Protein AF-A0A0V0YYH0-F1 (afdb_monomer)

Structure (mmCIF, N/CA/C/O backbone):
data_AF-A0A0V0YYH0-F1
#
_entry.id   AF-A0A0V0YYH0-F1
#
loop_
_atom_site.group_PDB
_atom_site.id
_atom_site.type_symbol
_atom_site.label_atom_id
_atom_site.label_alt_id
_atom_site.label_comp_id
_atom_site.label_asym_id
_atom_site.label_entity_id
_atom_site.label_seq_id
_atom_site.pdbx_PDB_ins_code
_atom_site.Cartn_x
_atom_site.Cartn_y
_atom_site.Cartn_z
_atom_site.occupancy
_atom_site.B_iso_or_equiv
_atom_site.auth_seq_id
_atom_site.auth_comp_id
_atom_site.auth_asym_id
_atom_site.auth_atom_id
_atom_site.pdbx_PDB_model_num
ATOM 1 N N . LEU A 1 1 ? 3.476 2.662 8.111 1.00 63.50 1 LEU A N 1
ATOM 2 C CA . LEU A 1 1 ? 4.142 1.591 7.335 1.00 63.50 1 LEU A CA 1
ATOM 3 C C . LEU A 1 1 ? 3.229 0.371 7.380 1.00 63.50 1 LEU A C 1
ATOM 5 O O . LEU A 1 1 ? 2.745 0.082 8.467 1.00 63.50 1 LEU A O 1
ATOM 9 N N . ILE A 1 2 ? 2.956 -0.300 6.259 1.00 69.56 2 ILE A N 1
ATOM 10 C CA . ILE A 1 2 ? 2.239 -1.588 6.280 1.00 69.56 2 ILE A CA 1
ATOM 11 C C . ILE A 1 2 ? 3.279 -2.664 6.609 1.00 69.56 2 ILE A C 1
ATOM 13 O O . ILE A 1 2 ? 4.322 -2.721 5.959 1.00 69.56 2 ILE A O 1
ATOM 17 N N . GLY A 1 3 ? 3.040 -3.455 7.656 1.00 75.94 3 GLY A N 1
ATOM 18 C CA . GLY A 1 3 ? 3.918 -4.573 8.013 1.00 75.94 3 GLY A CA 1
ATOM 19 C C . GLY A 1 3 ? 3.915 -5.650 6.926 1.00 75.94 3 GLY A C 1
ATOM 20 O O . GLY A 1 3 ? 2.911 -5.832 6.236 1.00 75.94 3 GLY A O 1
ATOM 21 N N . LEU A 1 4 ? 5.025 -6.381 6.780 1.00 79.12 4 LEU A N 1
ATOM 22 C CA . LEU A 1 4 ? 5.155 -7.450 5.779 1.00 79.12 4 LEU A CA 1
ATOM 23 C C . LEU A 1 4 ? 4.069 -8.528 5.943 1.00 79.12 4 LEU A C 1
ATOM 25 O O . LEU A 1 4 ? 3.585 -9.062 4.950 1.00 79.12 4 LEU A O 1
ATOM 29 N N . ASP A 1 5 ? 3.623 -8.764 7.178 1.00 82.19 5 ASP A N 1
ATOM 30 C CA . ASP A 1 5 ? 2.582 -9.740 7.525 1.00 82.19 5 ASP A CA 1
ATOM 31 C C . ASP A 1 5 ? 1.221 -9.444 6.873 1.00 82.19 5 ASP A C 1
ATOM 33 O O . ASP A 1 5 ? 0.412 -10.345 6.661 1.00 82.19 5 ASP A O 1
ATOM 37 N N . PHE A 1 6 ? 0.970 -8.184 6.509 1.00 73.94 6 PHE A N 1
ATOM 38 C CA . PHE A 1 6 ? -0.273 -7.760 5.866 1.00 73.94 6 PHE A CA 1
ATOM 39 C C . PHE A 1 6 ? -0.116 -7.514 4.365 1.00 73.94 6 PHE A C 1
ATOM 41 O O . PHE A 1 6 ? -1.117 -7.330 3.681 1.00 73.94 6 PHE A O 1
ATOM 48 N N . TYR A 1 7 ? 1.108 -7.548 3.827 1.00 76.19 7 TYR A N 1
ATOM 49 C CA . TYR A 1 7 ? 1.410 -7.200 2.435 1.00 76.19 7 TYR A CA 1
ATOM 50 C C . TYR A 1 7 ? 0.518 -7.937 1.425 1.00 76.19 7 TYR A C 1
ATOM 52 O O . TYR A 1 7 ? -0.060 -7.309 0.540 1.00 76.19 7 TYR A O 1
ATOM 60 N N . GLY A 1 8 ? 0.331 -9.248 1.608 1.00 78.88 8 GLY A N 1
ATOM 61 C CA . GLY A 1 8 ? -0.494 -10.069 0.718 1.00 78.88 8 GLY A CA 1
ATOM 62 C C . GLY A 1 8 ? -1.982 -9.705 0.708 1.00 78.88 8 GLY A C 1
ATOM 63 O O . GLY A 1 8 ? -2.653 -9.972 -0.279 1.00 78.88 8 GLY A O 1
ATOM 64 N N . GLN A 1 9 ? -2.497 -9.061 1.759 1.00 83.62 9 GLN A N 1
ATOM 65 C CA . GLN A 1 9 ? -3.905 -8.644 1.833 1.00 83.62 9 GLN A CA 1
ATOM 66 C C . GLN A 1 9 ? -4.182 -7.381 1.012 1.00 83.62 9 GLN A C 1
ATOM 68 O O . GLN A 1 9 ? -5.326 -7.108 0.660 1.00 83.62 9 GLN A O 1
ATOM 73 N N . PHE A 1 10 ? -3.140 -6.597 0.722 1.00 83.19 10 PHE A N 1
ATOM 74 C CA . PHE A 1 10 ? -3.266 -5.360 -0.039 1.00 83.19 10 PHE A CA 1
ATOM 75 C C . PHE A 1 10 ? -3.011 -5.557 -1.528 1.00 83.19 10 PHE A C 1
ATOM 77 O O . PHE A 1 10 ? -3.414 -4.691 -2.293 1.00 83.19 10 PHE A O 1
ATOM 84 N N . LEU A 1 11 ? -2.359 -6.640 -1.958 1.00 88.69 11 LEU A N 1
ATOM 85 C CA . LEU A 1 11 ? -2.061 -6.860 -3.371 1.00 88.69 11 LEU A CA 1
ATOM 86 C C . LEU A 1 11 ? -3.307 -7.257 -4.170 1.00 88.69 11 LEU A C 1
ATOM 88 O O . LEU A 1 11 ? -4.047 -8.160 -3.790 1.00 88.69 11 LEU A O 1
ATOM 92 N N . GLY A 1 12 ? -3.499 -6.593 -5.305 1.00 87.44 12 GLY A N 1
ATOM 93 C CA . GLY A 1 12 ? -4.406 -7.019 -6.362 1.00 87.44 12 GLY A CA 1
ATOM 94 C C . GLY A 1 12 ? -3.764 -8.061 -7.281 1.00 87.44 12 GLY A C 1
ATOM 95 O O . GLY A 1 12 ? -2.624 -8.486 -7.092 1.00 87.44 12 GLY A O 1
ATOM 96 N N . GLU A 1 13 ? -4.500 -8.461 -8.315 1.00 90.44 13 GLU A N 1
ATOM 97 C CA . GLU A 1 13 ? -4.070 -9.517 -9.242 1.00 90.44 13 GLU A CA 1
ATOM 98 C C . GLU A 1 13 ? -3.157 -8.996 -10.362 1.00 90.44 13 GLU A C 1
ATOM 100 O O . GLU A 1 13 ? -2.441 -9.769 -11.002 1.00 90.44 13 GLU A O 1
ATOM 105 N N . LYS A 1 14 ? -3.175 -7.682 -10.627 1.00 95.50 14 LYS A N 1
ATOM 106 C CA . LYS A 1 14 ? -2.497 -7.100 -11.788 1.00 95.50 14 LYS A CA 1
ATOM 107 C C . LYS A 1 14 ? -1.118 -6.556 -11.450 1.00 95.50 14 LYS A C 1
ATOM 109 O O . LYS A 1 14 ? -0.925 -5.772 -10.520 1.00 95.50 14 LYS A O 1
ATOM 114 N N . ILE A 1 15 ? -0.175 -6.893 -12.325 1.00 94.62 15 ILE A N 1
ATOM 115 C CA . ILE A 1 15 ? 1.171 -6.330 -12.351 1.00 94.62 15 ILE A CA 1
ATOM 116 C C . ILE A 1 15 ? 1.450 -5.842 -13.771 1.00 94.62 15 ILE A C 1
ATOM 118 O O . ILE A 1 15 ? 1.412 -6.626 -14.719 1.00 94.62 15 ILE A O 1
ATOM 122 N N . LEU A 1 16 ? 1.756 -4.554 -13.915 1.00 94.88 16 LEU A N 1
ATOM 123 C CA . LEU A 1 16 ? 2.148 -3.938 -15.179 1.00 94.88 16 LEU A CA 1
ATOM 124 C C . LEU A 1 16 ? 3.662 -3.739 -15.182 1.00 94.88 16 LEU A C 1
ATOM 126 O O . LEU A 1 16 ? 4.208 -3.053 -14.318 1.00 94.88 16 LEU A O 1
ATOM 130 N N . ARG A 1 17 ? 4.341 -4.356 -16.151 1.00 93.19 17 ARG A N 1
ATOM 131 C CA . ARG A 1 17 ? 5.795 -4.267 -16.335 1.00 93.19 17 ARG A CA 1
ATOM 132 C C . ARG A 1 17 ? 6.078 -3.743 -17.735 1.00 93.19 17 ARG A C 1
ATOM 134 O O . ARG A 1 17 ? 5.579 -4.316 -18.701 1.00 93.19 17 ARG A O 1
ATOM 141 N N . GLY A 1 18 ? 6.854 -2.668 -17.825 1.00 88.06 18 GLY A N 1
ATOM 142 C CA . GLY A 1 18 ? 7.402 -2.196 -19.093 1.00 88.06 18 GLY A CA 1
ATOM 143 C C . GLY A 1 18 ? 8.722 -2.890 -19.435 1.00 88.06 18 GLY A C 1
ATOM 144 O O . GLY A 1 18 ? 8.988 -4.019 -19.018 1.00 88.06 18 GLY A O 1
ATOM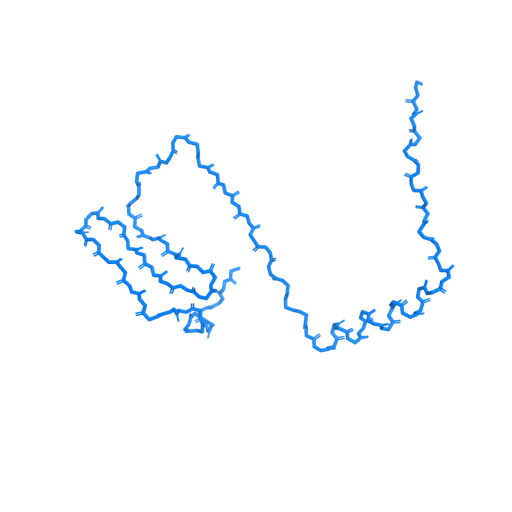 145 N N . ASN A 1 19 ? 9.561 -2.199 -20.197 1.00 91.12 19 ASN A N 1
ATOM 146 C CA . ASN A 1 19 ? 10.918 -2.625 -20.515 1.00 91.12 19 ASN A CA 1
ATOM 147 C C . ASN A 1 19 ? 11.828 -2.586 -19.276 1.00 91.12 19 ASN A C 1
ATOM 149 O O . ASN A 1 19 ? 11.444 -2.133 -18.203 1.00 91.12 19 ASN A O 1
ATOM 153 N N . HIS A 1 20 ? 13.081 -3.015 -19.441 1.00 86.25 20 HIS A N 1
ATOM 154 C CA . HIS A 1 20 ? 14.067 -3.096 -18.356 1.00 86.25 20 HIS A CA 1
ATOM 155 C C . HIS A 1 20 ? 14.242 -1.793 -17.546 1.00 86.25 20 HIS A C 1
ATOM 157 O O . HIS A 1 20 ? 14.535 -1.858 -16.356 1.00 86.25 20 HIS A O 1
ATOM 163 N N . ASN A 1 21 ? 14.045 -0.633 -18.179 1.00 89.00 21 ASN A N 1
ATOM 164 C CA . ASN A 1 21 ? 14.206 0.689 -17.569 1.00 89.00 21 ASN A CA 1
ATOM 165 C C . ASN A 1 21 ? 12.879 1.405 -17.271 1.00 89.00 21 ASN A C 1
ATOM 167 O O . ASN A 1 21 ? 12.899 2.579 -16.907 1.00 89.00 21 ASN A O 1
ATOM 171 N N . ASP A 1 22 ? 11.750 0.720 -17.438 1.00 90.38 22 ASP A N 1
ATOM 172 C CA . ASP A 1 22 ? 10.436 1.279 -17.146 1.00 90.38 22 ASP A CA 1
ATOM 173 C C . ASP A 1 22 ? 10.024 0.929 -15.708 1.00 90.38 22 ASP A C 1
ATOM 175 O O . ASP A 1 22 ? 10.398 -0.129 -15.185 1.00 90.38 22 ASP A O 1
ATOM 179 N N . PRO A 1 23 ? 9.234 1.787 -15.045 1.00 92.44 23 PRO A N 1
ATOM 180 C CA . PRO A 1 23 ? 8.715 1.473 -13.729 1.00 92.44 23 PRO A CA 1
ATOM 181 C C . PRO A 1 23 ? 7.731 0.300 -13.795 1.00 92.44 23 PRO A C 1
ATOM 183 O O . PRO A 1 23 ? 7.078 0.037 -14.809 1.00 92.44 23 PRO A O 1
ATOM 186 N N . VAL A 1 24 ? 7.593 -0.388 -12.670 1.00 93.19 24 VAL A N 1
ATOM 187 C CA . VAL A 1 24 ? 6.606 -1.447 -12.480 1.00 93.19 24 VAL A CA 1
ATOM 188 C C . VAL A 1 24 ? 5.469 -0.897 -11.634 1.00 93.19 24 VAL A C 1
ATOM 190 O O . VAL A 1 24 ? 5.709 -0.254 -10.612 1.00 93.19 24 VAL A O 1
ATOM 193 N N . ALA A 1 25 ? 4.233 -1.168 -12.047 1.00 94.62 25 ALA A N 1
ATOM 194 C CA . ALA A 1 25 ? 3.042 -0.839 -11.279 1.00 94.62 25 ALA A CA 1
ATOM 195 C C . ALA A 1 25 ? 2.374 -2.121 -10.773 1.00 94.62 25 ALA A C 1
ATOM 197 O O . ALA A 1 25 ? 2.149 -3.059 -11.540 1.00 94.62 25 ALA A O 1
ATOM 198 N N . ILE A 1 26 ? 2.045 -2.158 -9.486 1.00 93.88 26 ILE A N 1
ATOM 199 C CA . ILE A 1 26 ? 1.252 -3.224 -8.873 1.00 93.88 26 ILE A CA 1
ATOM 200 C C . ILE A 1 26 ? -0.080 -2.638 -8.413 1.00 93.88 26 ILE A C 1
ATOM 202 O O . ILE A 1 26 ? -0.119 -1.587 -7.769 1.00 93.88 26 ILE A O 1
ATOM 206 N N . GLU A 1 27 ? -1.168 -3.320 -8.755 1.00 94.31 27 GLU A N 1
ATOM 207 C CA . GLU A 1 27 ? -2.498 -2.999 -8.248 1.00 94.31 27 GLU A CA 1
ATOM 208 C C . GLU A 1 27 ? -2.566 -3.362 -6.763 1.00 94.31 27 GLU A C 1
ATOM 210 O O . GLU A 1 27 ? -2.131 -4.439 -6.359 1.00 94.31 27 GLU A O 1
ATOM 215 N N . THR A 1 28 ? -3.108 -2.472 -5.940 1.00 91.44 28 THR A N 1
ATOM 216 C CA . THR A 1 28 ? -3.395 -2.729 -4.527 1.00 91.44 28 THR A CA 1
ATOM 217 C C . THR A 1 28 ? -4.825 -2.316 -4.193 1.00 91.44 28 THR A C 1
ATOM 219 O O . THR A 1 28 ? -5.458 -1.580 -4.953 1.00 91.44 28 THR A O 1
ATOM 222 N N . THR A 1 29 ? -5.334 -2.720 -3.031 1.00 88.69 29 THR A N 1
ATOM 223 C CA . THR A 1 29 ? -6.658 -2.298 -2.538 1.00 88.69 29 THR A CA 1
ATOM 224 C C . THR A 1 29 ? -6.772 -0.783 -2.328 1.00 88.69 29 THR A C 1
ATOM 226 O O . THR A 1 29 ? -7.880 -0.253 -2.322 1.00 88.69 29 THR A O 1
ATOM 229 N N . LEU A 1 30 ? -5.646 -0.070 -2.197 1.00 85.25 30 LEU A N 1
ATOM 230 C CA . LEU A 1 30 ? -5.589 1.389 -2.049 1.00 85.25 30 LEU A CA 1
ATOM 231 C C . LEU A 1 30 ? -5.309 2.129 -3.373 1.00 85.25 30 LEU A C 1
ATOM 233 O O . LEU A 1 30 ? -5.210 3.355 -3.373 1.00 85.25 30 LEU A O 1
ATOM 237 N N . GLY A 1 31 ? -5.160 1.414 -4.493 1.00 89.25 31 GLY A N 1
ATOM 238 C CA . GLY A 1 31 ? -4.778 1.967 -5.797 1.00 89.25 31 GLY A CA 1
ATOM 239 C C . GLY A 1 31 ? -3.467 1.383 -6.331 1.00 89.25 31 GLY A C 1
ATOM 240 O O . GLY A 1 31 ? -3.035 0.312 -5.914 1.00 89.25 31 GLY A O 1
ATOM 241 N N . TRP A 1 32 ? -2.819 2.063 -7.277 1.00 92.06 32 TRP A N 1
ATOM 242 C CA . TRP A 1 32 ? -1.586 1.572 -7.904 1.00 92.06 32 TRP A CA 1
ATOM 243 C C . TRP A 1 32 ? -0.342 2.025 -7.143 1.00 92.06 32 TRP A C 1
ATOM 245 O O . TRP A 1 32 ? -0.147 3.218 -6.917 1.00 92.06 32 TRP A O 1
ATOM 255 N N . VAL A 1 33 ? 0.533 1.077 -6.814 1.00 90.38 33 VAL A N 1
ATOM 256 C CA . VAL A 1 33 ? 1.872 1.362 -6.287 1.00 90.38 33 VAL A CA 1
ATOM 257 C C . VAL A 1 33 ? 2.880 1.216 -7.418 1.00 90.38 33 VAL A C 1
ATOM 259 O O . VAL A 1 33 ? 2.933 0.175 -8.071 1.00 90.38 33 VAL A O 1
ATOM 262 N N . VAL A 1 34 ? 3.685 2.255 -7.644 1.00 90.50 34 VAL A N 1
ATOM 263 C CA . VAL A 1 34 ? 4.697 2.304 -8.707 1.00 90.50 34 VAL A CA 1
ATOM 264 C C . VAL A 1 34 ? 6.094 2.294 -8.092 1.00 90.50 34 VAL A C 1
ATOM 266 O O . VAL A 1 34 ? 6.369 3.059 -7.170 1.00 90.50 34 VAL A O 1
ATOM 269 N N . PHE A 1 35 ? 6.980 1.436 -8.596 1.00 87.44 35 PHE A N 1
ATOM 270 C CA . PHE A 1 35 ? 8.367 1.319 -8.142 1.00 87.44 35 PHE A CA 1
ATOM 271 C C . PHE A 1 35 ? 9.326 1.131 -9.317 1.00 87.44 35 PHE A C 1
ATOM 273 O O . PHE A 1 35 ? 8.974 0.570 -10.353 1.00 87.44 35 PHE A O 1
ATOM 280 N N . GLY A 1 36 ? 10.561 1.598 -9.137 1.00 89.31 36 GLY A N 1
ATOM 281 C CA . GLY A 1 36 ? 11.582 1.628 -10.182 1.00 89.31 36 GLY A CA 1
ATOM 282 C C . GLY A 1 36 ? 11.896 3.048 -10.661 1.00 89.31 36 GLY A C 1
ATOM 283 O O . GLY A 1 36 ? 11.403 4.020 -10.082 1.00 89.31 36 GLY A O 1
ATOM 284 N N . PRO A 1 37 ? 12.762 3.181 -11.678 1.00 86.31 37 PRO A N 1
ATOM 285 C CA . PRO A 1 37 ? 13.157 4.473 -12.218 1.00 86.31 37 PRO A CA 1
ATOM 286 C C . PRO A 1 37 ? 11.941 5.205 -12.792 1.00 86.31 37 PRO A C 1
ATOM 288 O O . PRO A 1 37 ? 11.236 4.707 -13.667 1.00 86.31 37 PRO A O 1
ATOM 291 N N . VAL A 1 38 ? 11.704 6.407 -12.280 1.00 81.06 38 VAL A N 1
ATOM 292 C CA . VAL A 1 38 ? 10.682 7.329 -12.776 1.00 81.06 38 VAL A CA 1
ATOM 293 C C . VAL A 1 38 ? 11.363 8.623 -13.189 1.00 81.06 38 VAL A C 1
ATOM 295 O O . VAL A 1 38 ? 12.321 9.052 -12.545 1.00 81.06 38 VAL A O 1
ATOM 298 N N . ASN A 1 39 ? 10.870 9.261 -14.250 1.00 78.75 39 ASN A N 1
ATOM 299 C CA . ASN A 1 39 ? 11.280 10.625 -14.565 1.00 78.75 39 ASN A CA 1
ATOM 300 C C . ASN A 1 39 ? 10.704 11.545 -13.478 1.00 78.75 39 ASN A C 1
ATOM 302 O O . ASN A 1 39 ? 9.476 11.635 -13.371 1.00 78.75 39 ASN A O 1
ATOM 306 N N . PRO A 1 40 ? 11.536 12.187 -12.639 1.00 72.75 40 PRO A N 1
ATOM 307 C CA . PRO A 1 40 ? 11.024 13.013 -11.559 1.00 72.75 40 PRO A CA 1
ATOM 308 C C . PRO A 1 40 ? 10.272 14.211 -12.141 1.00 72.75 40 PRO A C 1
ATOM 310 O O . PRO A 1 40 ? 10.771 14.911 -13.024 1.00 72.75 40 PRO A O 1
ATOM 313 N N . SER A 1 41 ? 9.063 14.452 -11.631 1.00 79.19 41 SER A N 1
ATOM 314 C CA . SER A 1 41 ? 8.363 15.712 -11.883 1.00 79.19 41 SER A CA 1
ATOM 315 C C . SER A 1 41 ? 9.222 16.868 -11.357 1.00 79.19 41 SER A C 1
ATOM 317 O O . SER A 1 41 ? 9.762 16.747 -10.254 1.00 79.19 41 SER A O 1
ATOM 319 N N . PRO A 1 42 ? 9.312 18.005 -12.072 1.00 81.62 42 PRO A N 1
ATOM 320 C CA . PRO A 1 42 ? 9.983 19.196 -11.556 1.00 81.62 42 PRO A CA 1
ATOM 321 C C . PRO A 1 42 ? 9.360 19.707 -10.246 1.00 81.62 42 PRO A C 1
ATOM 323 O O . PRO A 1 42 ? 10.051 20.349 -9.465 1.00 81.62 42 PRO A O 1
ATOM 326 N N . ASN A 1 43 ? 8.090 19.372 -9.978 1.00 83.56 43 ASN A N 1
ATOM 327 C CA . ASN A 1 43 ? 7.384 19.682 -8.736 1.00 83.56 43 ASN A CA 1
ATOM 328 C C . ASN A 1 43 ? 6.717 18.409 -8.182 1.00 83.56 43 ASN A C 1
ATOM 330 O O . ASN A 1 43 ? 5.563 18.123 -8.524 1.00 83.56 43 ASN A O 1
ATOM 334 N N . PRO A 1 44 ? 7.416 17.599 -7.372 1.00 78.69 44 PRO A N 1
ATOM 335 C CA . PRO A 1 44 ? 6.805 16.436 -6.744 1.00 78.69 44 PRO A CA 1
ATOM 336 C C . PRO A 1 44 ? 5.784 16.892 -5.696 1.00 78.69 44 PRO A C 1
ATOM 338 O O . PRO A 1 44 ? 6.104 17.657 -4.789 1.00 78.69 44 PRO A O 1
ATOM 341 N N . THR A 1 45 ? 4.540 16.431 -5.821 1.00 81.50 45 THR A N 1
ATOM 342 C CA . THR A 1 45 ? 3.500 16.641 -4.807 1.00 81.50 45 THR A CA 1
ATOM 343 C C . THR A 1 45 ? 3.328 15.348 -4.024 1.00 81.50 45 THR A C 1
ATOM 345 O O . THR A 1 45 ? 3.011 14.313 -4.606 1.00 81.50 45 THR A O 1
ATOM 348 N N . SER A 1 46 ? 3.542 15.399 -2.712 1.00 80.06 46 SER A N 1
ATOM 349 C CA . SER A 1 46 ? 3.327 14.257 -1.822 1.00 80.06 46 SER A CA 1
ATOM 350 C C . SER A 1 46 ? 2.022 14.452 -1.063 1.00 80.06 46 SER A C 1
ATOM 352 O O . SER A 1 46 ? 1.847 15.464 -0.389 1.00 80.06 46 SER A O 1
ATOM 354 N N . GLN A 1 47 ? 1.120 13.478 -1.152 1.00 78.81 47 GLN A N 1
ATOM 355 C CA . GLN A 1 47 ? -0.102 13.431 -0.355 1.00 78.81 47 GLN A CA 1
ATOM 356 C C . GLN A 1 47 ? -0.020 12.252 0.614 1.00 78.81 47 GLN A C 1
ATOM 358 O O . GLN A 1 47 ? 0.381 11.153 0.232 1.00 78.81 47 GLN A O 1
ATOM 363 N N . VAL A 1 48 ? -0.391 12.486 1.872 1.00 79.94 48 VAL A N 1
ATOM 364 C CA . VAL A 1 48 ? -0.486 11.440 2.891 1.00 79.94 48 VAL A CA 1
ATOM 365 C C . VAL A 1 48 ? -1.959 11.139 3.113 1.00 79.94 48 VAL A C 1
ATOM 367 O O . VAL A 1 48 ? -2.713 12.016 3.527 1.00 79.94 48 VAL A O 1
ATOM 370 N N . ASN A 1 49 ? -2.356 9.897 2.847 1.00 72.75 49 ASN A N 1
ATOM 371 C CA . ASN A 1 49 ? -3.694 9.412 3.156 1.00 72.75 49 ASN A CA 1
ATOM 372 C C . ASN A 1 49 ? -3.655 8.688 4.504 1.00 72.75 49 ASN A C 1
ATOM 374 O O . ASN A 1 49 ? -2.953 7.688 4.658 1.00 72.75 49 ASN A O 1
ATOM 378 N N . CYS A 1 50 ? -4.401 9.203 5.481 1.00 76.56 50 CYS A N 1
ATOM 379 C CA . CYS A 1 50 ? -4.539 8.588 6.796 1.00 76.56 50 CYS A CA 1
ATOM 380 C C . CYS A 1 50 ? -5.785 7.699 6.808 1.00 76.56 50 CYS A C 1
ATOM 382 O O . CYS A 1 50 ? -6.898 8.195 6.657 1.00 76.56 50 CYS A O 1
ATOM 384 N N . ALA A 1 51 ? -5.598 6.396 7.009 1.00 69.56 51 ALA A N 1
ATOM 385 C CA . ALA A 1 51 ? -6.685 5.473 7.313 1.00 69.56 51 ALA A CA 1
ATOM 386 C C . ALA A 1 51 ? -6.608 5.110 8.800 1.00 69.56 51 ALA A C 1
ATOM 388 O O . ALA A 1 51 ? -5.581 4.611 9.260 1.00 69.56 51 ALA A O 1
ATOM 389 N N . GLN A 1 52 ? -7.675 5.384 9.549 1.00 71.31 52 GLN A N 1
ATOM 390 C CA . GLN A 1 52 ? -7.824 4.922 10.926 1.00 71.31 52 GLN A CA 1
ATOM 391 C C . GLN A 1 52 ? -8.667 3.651 10.923 1.00 71.31 52 GLN A C 1
ATOM 393 O O . GLN A 1 52 ? -9.767 3.629 10.374 1.00 71.31 52 GLN A O 1
ATOM 398 N N . ILE A 1 53 ? -8.135 2.594 11.527 1.00 71.19 53 ILE A N 1
ATOM 399 C CA . ILE A 1 53 ? -8.885 1.374 11.807 1.00 71.19 53 ILE A CA 1
ATOM 400 C C . ILE A 1 53 ? -9.255 1.455 13.283 1.00 71.19 53 ILE A C 1
ATOM 402 O O . ILE A 1 53 ? -8.404 1.208 14.131 1.00 71.19 53 ILE A O 1
ATOM 406 N N . GLU A 1 54 ? -10.495 1.845 13.579 1.00 78.06 54 GLU A N 1
ATOM 407 C CA . GLU A 1 54 ? -11.020 1.793 14.947 1.00 78.06 54 GLU A CA 1
ATOM 408 C C . GLU A 1 54 ? -11.471 0.357 15.240 1.00 78.06 54 GLU A C 1
ATOM 410 O O . GLU A 1 54 ? -12.355 -0.173 14.555 1.00 78.06 54 GLU A O 1
ATOM 415 N N . ASN A 1 55 ? -10.882 -0.281 16.252 1.00 83.19 55 ASN A N 1
ATOM 416 C CA . ASN A 1 55 ? -11.377 -1.576 16.726 1.00 83.19 55 ASN A CA 1
ATOM 417 C C . ASN A 1 55 ? -12.699 -1.410 17.508 1.00 83.19 55 ASN A C 1
ATOM 419 O O . ASN A 1 55 ? -13.082 -0.307 17.898 1.00 83.19 55 ASN A O 1
ATOM 423 N N . GLU A 1 56 ? -13.420 -2.510 17.746 1.00 88.31 56 GLU A N 1
ATOM 424 C CA . GLU A 1 56 ? -14.729 -2.466 18.422 1.00 88.31 56 GLU A CA 1
ATOM 425 C C . GLU A 1 56 ? -14.669 -1.815 19.815 1.00 88.31 56 GLU A C 1
ATOM 427 O O . GLU A 1 56 ? -15.624 -1.158 20.237 1.00 88.31 56 GLU A O 1
ATOM 432 N N . ILE A 1 57 ? -13.541 -1.957 20.519 1.00 89.12 57 ILE A N 1
ATOM 433 C CA . ILE A 1 57 ? -13.323 -1.369 21.846 1.00 89.12 57 ILE A CA 1
ATOM 434 C C . ILE A 1 57 ? -13.201 0.149 21.729 1.00 89.12 57 IL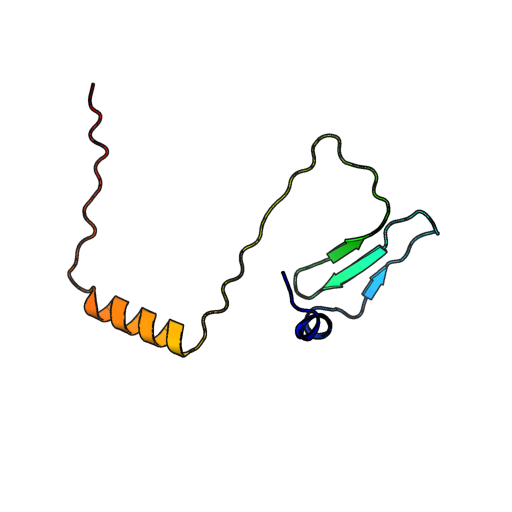E A C 1
ATOM 436 O O . ILE A 1 57 ? -13.871 0.869 22.464 1.00 89.12 57 ILE A O 1
ATOM 440 N N . GLU A 1 58 ? -12.403 0.641 20.784 1.00 88.38 58 GLU A N 1
ATOM 441 C CA . GLU A 1 58 ? -12.249 2.069 20.499 1.00 88.38 58 GLU A CA 1
ATOM 442 C C . GLU A 1 58 ? -13.581 2.701 20.088 1.00 88.38 58 GLU A C 1
ATOM 444 O O . GLU A 1 58 ? -13.949 3.748 20.617 1.00 88.38 58 GLU A O 1
ATOM 449 N N . GLN A 1 59 ? -14.362 2.027 19.238 1.00 88.06 59 GLN A N 1
ATOM 450 C CA . GLN A 1 59 ? -15.703 2.488 18.866 1.00 88.06 59 GLN A CA 1
ATOM 451 C C . GLN A 1 59 ? -16.658 2.519 20.064 1.00 88.06 59 GLN A C 1
ATOM 453 O O . GLN A 1 59 ? -17.458 3.445 20.204 1.00 88.06 59 GLN A O 1
ATOM 458 N N . THR A 1 60 ? -16.598 1.507 20.931 1.00 92.81 60 THR A N 1
ATOM 459 C CA . THR A 1 60 ? -17.428 1.434 22.142 1.00 92.81 60 THR A CA 1
ATOM 460 C C . THR A 1 60 ? -17.075 2.557 23.109 1.00 92.81 60 THR A C 1
ATOM 462 O O . THR A 1 60 ? -17.960 3.229 23.635 1.00 92.81 60 THR A O 1
ATOM 465 N N . LEU A 1 61 ? -15.782 2.796 23.307 1.00 91.19 61 LEU A N 1
ATOM 466 C CA . LEU 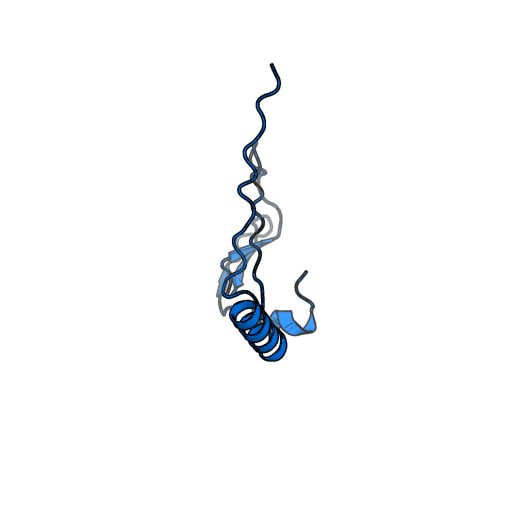A 1 61 ? -15.272 3.821 24.203 1.00 91.19 61 LEU A CA 1
ATOM 467 C C . LEU A 1 61 ? -15.594 5.233 23.692 1.00 91.19 61 LEU A C 1
ATOM 469 O O . LEU A 1 61 ? -16.025 6.087 24.462 1.00 91.19 61 LEU A O 1
ATOM 473 N N . LYS A 1 62 ? -15.494 5.447 22.377 1.00 88.75 62 LYS A N 1
ATOM 474 C CA . LYS A 1 62 ? -15.931 6.677 21.709 1.00 88.75 62 LYS A CA 1
ATOM 475 C C . LYS A 1 62 ? -17.416 6.952 21.939 1.00 88.75 62 LYS A C 1
ATOM 477 O O . LYS A 1 62 ? -17.759 8.023 22.427 1.00 88.75 62 LYS A O 1
ATOM 482 N N . LYS A 1 63 ? -18.285 5.966 21.690 1.00 89.62 63 LYS A N 1
ATOM 483 C CA . LYS A 1 63 ? -19.734 6.080 21.949 1.00 89.62 63 LYS A CA 1
ATOM 484 C C . LYS A 1 63 ? -20.038 6.366 23.419 1.00 89.62 63 LYS A C 1
ATOM 486 O O . LYS A 1 63 ? -20.939 7.142 23.719 1.00 89.62 63 LYS A O 1
ATOM 491 N N . PHE A 1 64 ? -19.298 5.742 24.336 1.00 92.19 64 PHE A N 1
ATOM 492 C CA . PHE A 1 64 ? -19.443 5.988 25.769 1.00 92.19 64 PHE A CA 1
ATOM 493 C C . PHE A 1 64 ? -19.150 7.454 26.118 1.00 92.19 64 PHE A C 1
ATOM 495 O O . PHE A 1 64 ? -19.970 8.101 26.767 1.00 92.19 64 PHE A O 1
ATOM 502 N N . TRP A 1 65 ? -18.029 8.001 25.641 1.00 90.31 65 TRP A N 1
ATOM 503 C CA . TRP A 1 65 ? -17.674 9.400 25.892 1.00 90.31 65 TRP A CA 1
ATOM 504 C C . TRP A 1 65 ? -18.581 10.399 25.169 1.00 90.31 65 TRP A C 1
ATOM 506 O O . TRP A 1 65 ? -18.877 11.454 25.723 1.00 90.31 65 TRP A O 1
ATOM 516 N N . GLU A 1 66 ? -19.078 10.072 23.975 1.00 89.19 66 GLU A N 1
ATOM 517 C CA . GLU A 1 66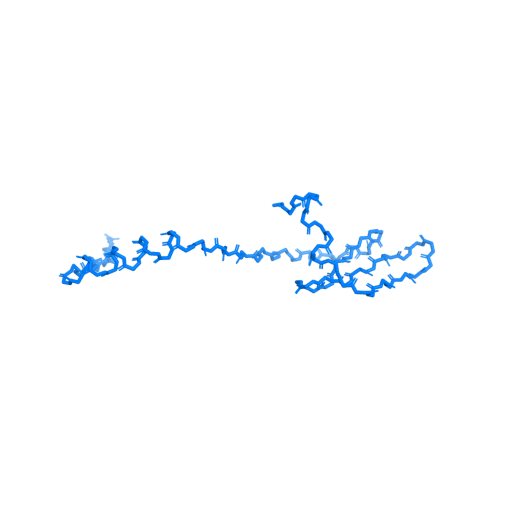 ? -20.076 10.892 23.275 1.00 89.19 66 GLU A CA 1
ATOM 518 C C . GLU A 1 66 ? -21.364 11.034 24.104 1.00 89.19 66 GLU A C 1
ATOM 520 O O . GLU A 1 66 ? -21.890 12.140 24.235 1.00 89.19 66 GLU A O 1
ATOM 525 N N . LEU A 1 67 ? -21.838 9.948 24.723 1.00 87.94 67 LEU A N 1
ATOM 526 C CA . LEU A 1 67 ? -23.017 9.970 25.596 1.00 87.94 67 LEU A CA 1
ATOM 527 C C . LEU A 1 67 ? -22.786 10.762 26.890 1.00 87.94 67 LEU A C 1
ATOM 529 O O . LEU A 1 67 ? -23.674 11.498 27.314 1.00 87.94 67 LEU A O 1
ATOM 533 N N . ASP A 1 68 ? -21.605 10.643 27.498 1.00 85.00 68 ASP A N 1
ATOM 534 C CA . ASP A 1 68 ? -21.245 11.403 28.704 1.00 85.00 68 ASP A CA 1
ATOM 535 C C . ASP A 1 68 ? -21.069 12.909 28.416 1.00 85.00 68 ASP A C 1
ATOM 537 O O . ASP A 1 68 ? -21.335 13.759 29.262 1.00 85.00 68 ASP A O 1
ATOM 541 N N . SER A 1 69 ? -20.697 13.263 27.181 1.00 82.06 69 SER A N 1
ATOM 542 C CA . SER A 1 69 ? -20.500 14.655 26.754 1.00 82.06 69 SER A CA 1
ATOM 543 C C . SER A 1 69 ? -21.795 15.447 26.506 1.00 82.06 69 SER A C 1
ATOM 545 O O . SER A 1 69 ? -21.743 16.655 26.248 1.00 82.06 69 SER A O 1
ATOM 547 N N . ILE A 1 70 ? -22.970 14.810 26.589 1.00 81.88 70 ILE A N 1
ATOM 548 C CA . ILE A 1 70 ? -24.262 15.468 26.354 1.00 81.88 70 ILE A CA 1
ATOM 549 C C . ILE A 1 70 ? -24.462 16.601 27.371 1.00 81.88 70 ILE A C 1
ATOM 551 O O . ILE A 1 70 ? -24.580 16.387 28.573 1.00 81.88 70 ILE A O 1
ATOM 555 N N . GLY A 1 71 ? -24.546 17.834 26.867 1.00 72.44 71 GLY A N 1
ATOM 556 C CA . GLY A 1 71 ? -24.723 19.041 27.683 1.00 72.44 71 GLY A CA 1
ATOM 557 C C . GLY A 1 71 ? -23.430 19.811 27.967 1.00 72.44 71 GL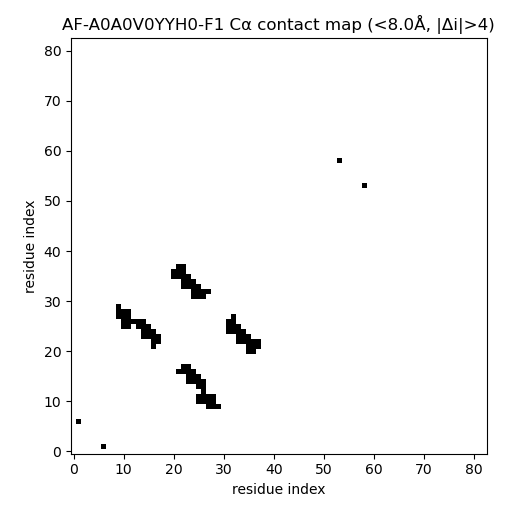Y A C 1
ATOM 558 O O . GLY A 1 71 ? -23.501 20.941 28.454 1.00 72.44 71 GLY A O 1
ATOM 559 N N . ILE A 1 72 ? -22.267 19.273 27.593 1.00 78.12 72 ILE A N 1
ATOM 560 C CA . ILE A 1 72 ? -20.999 20.006 27.598 1.00 78.12 72 ILE A CA 1
ATOM 561 C C . ILE A 1 72 ? -20.905 20.791 26.286 1.00 78.12 72 ILE A C 1
ATOM 563 O O . ILE A 1 72 ? -20.711 20.224 25.213 1.00 78.12 72 ILE A O 1
ATOM 567 N N . LYS A 1 73 ? -21.073 22.116 26.348 1.00 72.56 73 LYS A N 1
ATOM 568 C CA . LYS A 1 73 ? -20.853 22.977 25.178 1.00 72.56 73 LYS A CA 1
ATOM 569 C C . LYS A 1 73 ? -19.347 23.149 24.957 1.00 72.56 73 LYS A C 1
ATOM 571 O O . LYS A 1 73 ? -18.661 23.497 25.924 1.00 72.56 73 LYS A O 1
ATOM 576 N N . PRO A 1 74 ? -18.822 22.960 23.732 1.00 68.12 74 PRO A N 1
ATOM 577 C CA . PRO A 1 74 ? -17.468 23.394 23.432 1.00 68.12 74 PRO A CA 1
ATOM 578 C C . PRO A 1 74 ? -17.384 24.895 23.709 1.00 68.12 74 PRO A C 1
ATOM 580 O O . PRO A 1 74 ? -18.298 25.656 23.390 1.00 68.12 74 PRO A O 1
ATOM 583 N N . ARG A 1 75 ? -16.319 25.311 24.390 1.00 70.00 75 ARG A N 1
ATOM 584 C CA . ARG A 1 75 ? -16.053 26.727 24.614 1.00 70.00 75 ARG A CA 1
ATOM 585 C C . ARG A 1 75 ? -15.757 27.314 23.239 1.00 70.00 75 ARG A C 1
ATOM 587 O O . ARG A 1 75 ? -14.798 26.876 22.612 1.00 70.00 75 ARG A O 1
ATOM 594 N N . ASP A 1 76 ? -16.581 28.246 22.771 1.00 67.75 76 ASP A N 1
ATOM 595 C CA . ASP A 1 76 ? -16.254 29.018 21.576 1.00 67.75 76 ASP A CA 1
ATOM 596 C C . ASP A 1 76 ? -14.927 29.730 21.861 1.00 67.75 76 ASP A C 1
ATOM 598 O O . ASP A 1 76 ? -14.869 30.689 22.638 1.00 67.75 76 ASP A O 1
ATOM 602 N N . GLU A 1 77 ? -13.835 29.220 21.295 1.00 62.56 77 GLU A N 1
ATOM 603 C CA . GLU A 1 77 ? -12.581 29.951 21.211 1.00 62.56 77 GLU A CA 1
ATOM 604 C C . GLU A 1 77 ? -12.819 31.093 20.226 1.00 62.56 77 GLU A C 1
ATOM 606 O O . GLU A 1 77 ? -12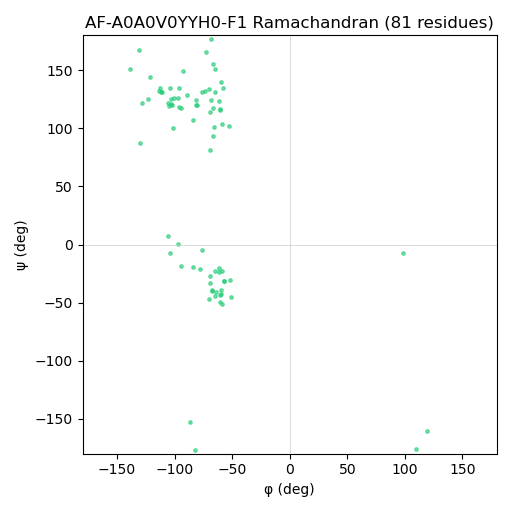.524 30.996 19.039 1.00 62.56 77 GLU A O 1
ATOM 611 N N . ASN A 1 78 ? -13.423 32.180 20.712 1.00 59.84 78 ASN A N 1
ATOM 612 C CA . ASN A 1 78 ? -13.330 33.457 20.030 1.00 59.84 78 ASN A CA 1
ATOM 613 C C . ASN A 1 78 ? -11.840 33.807 19.996 1.00 59.84 78 ASN A C 1
ATOM 615 O O . ASN A 1 78 ? -11.260 34.000 21.071 1.00 59.84 78 ASN A O 1
ATOM 619 N N . PRO A 1 79 ? -11.202 33.898 18.816 1.00 59.41 79 PRO A N 1
ATOM 620 C CA . PRO A 1 79 ? -9.877 34.469 18.743 1.00 59.41 79 PRO A CA 1
ATOM 621 C C . PRO A 1 79 ? -10.040 35.933 19.132 1.00 59.41 79 PRO A C 1
ATOM 623 O O . PRO A 1 79 ? -10.518 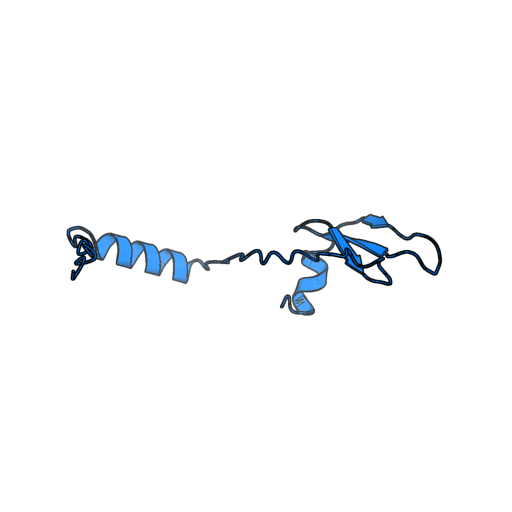36.744 18.338 1.00 59.41 79 PRO A O 1
ATOM 626 N N . SER A 1 80 ? -9.701 36.261 20.377 1.00 59.59 80 SER A N 1
ATOM 627 C CA . SER A 1 80 ? -9.493 37.635 20.802 1.00 59.59 80 SER A CA 1
ATOM 628 C C . SER A 1 80 ? -8.494 38.245 19.824 1.00 59.59 80 SER A C 1
ATOM 630 O O . SER A 1 80 ? -7.306 37.932 19.850 1.00 59.59 80 SER A O 1
ATOM 632 N N . GLN A 1 81 ? -9.015 39.041 18.893 1.00 58.12 81 GLN A N 1
ATOM 6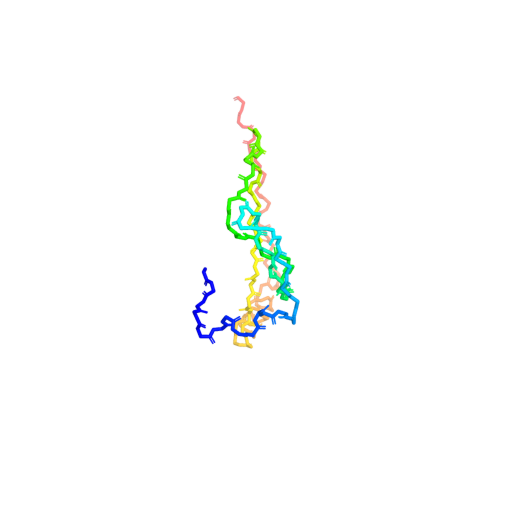33 C CA . GLN A 1 81 ? -8.240 39.966 18.091 1.00 58.12 81 GLN A CA 1
ATOM 634 C C . GLN A 1 81 ? -7.726 41.012 19.078 1.00 58.12 81 GLN A C 1
ATOM 636 O O . GLN A 1 81 ? -8.458 41.934 19.433 1.00 58.12 81 GLN A O 1
ATOM 641 N N . ASP A 1 82 ? -6.5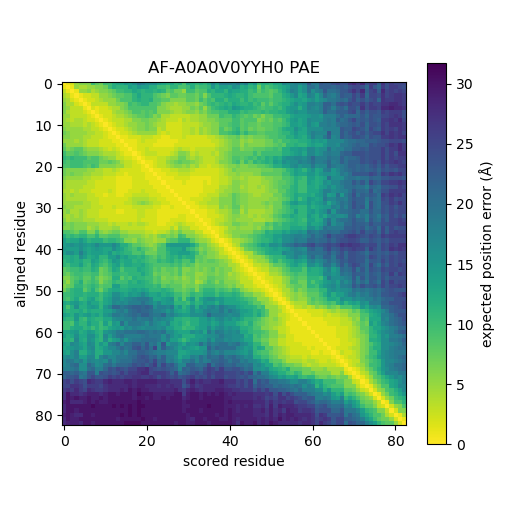24 40.797 19.602 1.00 52.06 82 ASP A N 1
ATOM 642 C CA . ASP A 1 82 ? -5.807 41.822 20.351 1.00 52.06 82 ASP A CA 1
ATOM 643 C C . ASP A 1 82 ? -5.141 42.738 19.317 1.00 52.06 82 ASP A C 1
ATOM 645 O O . ASP A 1 82 ? -4.407 42.264 18.441 1.00 52.06 82 ASP A O 1
ATOM 649 N N . SER A 1 83 ? -5.514 44.018 19.356 1.00 55.09 83 SER A N 1
ATOM 650 C CA . SER A 1 83 ? -5.112 45.069 18.415 1.00 55.09 83 SER A CA 1
ATOM 651 C C . SER A 1 83 ? -4.073 45.999 19.017 1.00 55.09 83 SER A C 1
ATOM 653 O O . SER A 1 83 ? -4.039 46.143 20.257 1.00 55.09 83 SER A O 1
#

Organism: Trichinella britovi (NCBI:txid45882)

Solvent-accessible surface area (backbone atoms only — not comparable to full-atom values): 5676 Å² total; per-residue (Å²): 133,87,54,77,93,52,47,77,79,37,53,50,94,52,71,49,72,61,59,97,75,43,42,35,37,36,36,30,82,92,44,76,49,74,50,72,65,68,86,78,60,97,72,80,82,86,83,86,84,87,83,85,84,76,50,73,65,57,52,49,52,50,53,52,51,57,62,70,42,68,90,66,72,80,78,82,79,70,78,78,80,82,129

Foldseek 3Di:
DDDPVCVVVFFDPDWDDDPPQDWIWTQTPVGIDIDHDDDDDPDDDDDDDDDDDQDPVNVVVVVVVVVVCVPPDDDPPPPPPDD

pLDDT: mean 81.61, std 10.48, range [52.06, 95.5]

Secondary structure (DSSP, 8-state):
---GGGHHHHEEEEEEE-STTSPEEEEETTEEEEES-----SSPPP---------HHHHHHHHHHHHHTTT-PPP--------

Nearest PDB structures (foldseek):
  4s36-assembly1_A  TM=4.975E-01  e=4.414E+00  Pseudomonas aeruginosa
  2p7m-assembly4_D-2  TM=3.071E-01  e=2.479E+00  Listeria monocytogenes EGD-e
  4v9i-assembly2_DH  TM=2.732E-01  e=1.077E+00  Thermus thermophilus HB8
  4s37-assembly3_G  TM=4.827E-01  e=5.705E+00  Pseudomonas aeruginosa
  5nd9-assembly1_H  TM=2.513E-01  e=4.707E+00  Staphylococcus aureus subsp. aureus NCTC 8325

Sequence (83 aa):
LIGLDFYGQFLGEKILRGNHNDPVAIETTLGWVVFGPVNPSPNPTSQVNCAQIENEIEQTLKKFWELDSIGIKPRDENPSQDS

Radius of gyration: 22.57 Å; Cα contacts (8 Å, |Δi|>4): 52; chains: 1; bounding box: 39×55×49 Å

Mean predicted aligned error: 13.2 Å